Protein AF-A0A843J9A0-F1 (afdb_monomer_lite)

pLDDT: mean 79.27, std 16.51, range [42.19, 96.38]

Secondary structure (DSSP, 8-state):
---HHHHHHHHHHHHHHHHHHHTBHHHHHHHHHHH-GGGTTS-HHHHHTTB-B-TTSSBBP-EEE-PBPTTS-B---EEEEEEEETTTTEEEEEEEE----PPP---TT--------

Structure (mmCIF, N/CA/C/O backbone):
data_AF-A0A843J9A0-F1
#
_entry.id   AF-A0A843J9A0-F1
#
loop_
_atom_site.group_PDB
_atom_site.id
_atom_site.type_symbol
_atom_site.label_atom_id
_atom_site.label_alt_id
_atom_site.label_comp_id
_atom_site.label_asym_id
_atom_site.label_entity_id
_atom_site.label_seq_id
_atom_site.pdbx_PDB_ins_code
_atom_site.Cartn_x
_atom_site.Cartn_y
_atom_site.Cartn_z
_atom_site.occupancy
_atom_site.B_iso_or_equiv
_atom_site.auth_seq_id
_atom_site.auth_comp_id
_atom_site.auth_asym_id
_atom_site.auth_atom_id
_atom_site.pdbx_PDB_model_num
ATOM 1 N N . MET A 1 1 ? 14.728 -11.297 -30.005 1.00 52.69 1 MET A N 1
ATOM 2 C CA . MET A 1 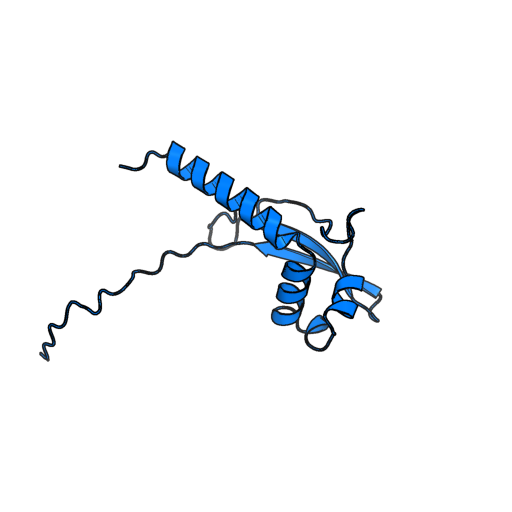1 ? 15.297 -11.673 -28.694 1.00 52.69 1 MET A CA 1
ATOM 3 C C . MET A 1 1 ? 15.245 -10.445 -27.806 1.00 52.69 1 MET A C 1
ATOM 5 O O . MET A 1 1 ? 15.669 -9.391 -28.256 1.00 52.69 1 MET A O 1
ATOM 9 N N . THR A 1 2 ? 14.650 -10.547 -26.622 1.00 61.56 2 THR A N 1
ATOM 10 C CA . THR A 1 2 ? 14.666 -9.468 -25.621 1.00 61.56 2 THR A CA 1
ATOM 11 C C . THR A 1 2 ? 16.043 -9.463 -24.968 1.00 61.56 2 THR A C 1
ATOM 13 O O . THR A 1 2 ? 16.521 -10.530 -24.595 1.00 61.56 2 THR A O 1
ATOM 16 N N . THR A 1 3 ? 16.705 -8.310 -24.904 1.00 75.75 3 THR A N 1
ATOM 17 C CA . THR A 1 3 ? 18.044 -8.216 -24.300 1.00 75.75 3 THR A CA 1
ATOM 18 C C . THR A 1 3 ? 17.937 -8.138 -22.775 1.00 75.75 3 THR A C 1
ATOM 20 O O . THR A 1 3 ? 16.911 -7.693 -22.259 1.00 75.75 3 THR A O 1
ATOM 23 N N . ASP A 1 4 ? 18.979 -8.523 -22.034 1.00 75.50 4 ASP A N 1
ATOM 24 C CA . ASP A 1 4 ? 18.980 -8.434 -20.560 1.00 75.50 4 ASP A CA 1
ATOM 25 C C . ASP A 1 4 ? 18.694 -7.005 -20.065 1.00 75.50 4 ASP A C 1
ATOM 27 O O . ASP A 1 4 ? 17.941 -6.806 -19.112 1.00 75.50 4 ASP A O 1
ATOM 31 N N . ARG A 1 5 ? 19.165 -5.992 -20.807 1.00 74.00 5 ARG A N 1
ATOM 32 C CA . ARG A 1 5 ? 18.852 -4.574 -20.558 1.00 74.00 5 ARG A CA 1
ATOM 33 C C . ARG A 1 5 ? 17.361 -4.258 -20.668 1.00 74.00 5 ARG A C 1
ATOM 35 O O . ARG A 1 5 ? 16.842 -3.453 -19.897 1.00 74.00 5 ARG A O 1
ATOM 42 N N . ASP A 1 6 ? 16.653 -4.874 -21.614 1.00 73.12 6 ASP A N 1
ATOM 43 C CA . ASP A 1 6 ? 15.206 -4.685 -21.754 1.00 73.12 6 ASP A CA 1
ATOM 44 C C . ASP A 1 6 ? 14.449 -5.318 -20.578 1.00 73.12 6 ASP A C 1
ATOM 46 O O . ASP A 1 6 ? 13.421 -4.791 -20.148 1.00 73.12 6 ASP A O 1
ATOM 50 N N . ILE A 1 7 ? 14.952 -6.437 -20.045 1.00 73.81 7 ILE A N 1
ATOM 51 C CA . ILE A 1 7 ? 14.384 -7.113 -18.871 1.00 73.81 7 ILE A CA 1
ATOM 52 C C . ILE A 1 7 ? 14.575 -6.245 -17.625 1.00 73.81 7 ILE A C 1
ATOM 54 O O . ILE A 1 7 ? 13.607 -6.006 -16.901 1.00 73.81 7 ILE A O 1
ATOM 58 N N . GLU A 1 8 ? 15.781 -5.726 -17.397 1.00 73.94 8 GLU A N 1
ATOM 59 C CA . GLU A 1 8 ? 16.080 -4.822 -16.278 1.00 73.94 8 GLU A CA 1
ATOM 60 C C . GLU A 1 8 ? 15.233 -3.549 -16.332 1.00 73.94 8 GLU A C 1
ATOM 62 O O . GLU A 1 8 ? 14.594 -3.186 -15.343 1.00 73.94 8 GLU A O 1
ATOM 67 N N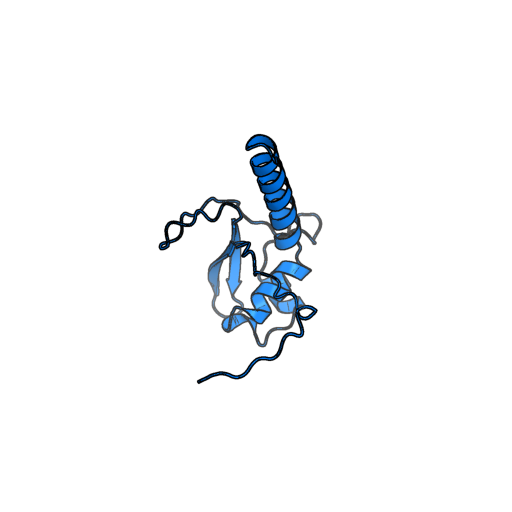 . ARG A 1 9 ? 15.131 -2.913 -17.506 1.00 76.06 9 ARG A N 1
ATOM 68 C CA . ARG A 1 9 ? 14.314 -1.704 -17.682 1.00 76.06 9 ARG A CA 1
ATOM 69 C C . ARG A 1 9 ? 12.837 -1.955 -17.389 1.00 76.06 9 ARG A C 1
ATOM 71 O O . ARG A 1 9 ? 12.185 -1.127 -16.757 1.00 76.06 9 ARG A O 1
ATOM 78 N N . ARG A 1 10 ? 12.299 -3.094 -17.834 1.00 76.06 10 ARG A N 1
ATOM 79 C CA . ARG A 1 10 ? 10.910 -3.488 -17.547 1.00 76.06 10 ARG A CA 1
ATOM 80 C C . ARG A 1 10 ? 10.693 -3.756 -16.062 1.00 76.06 10 ARG A C 1
ATOM 82 O O . ARG A 1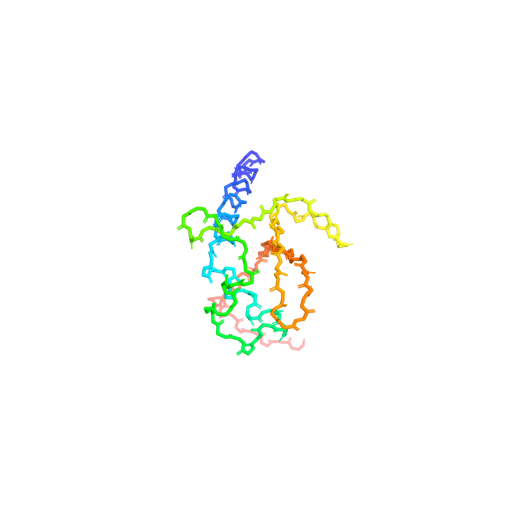 10 ? 9.656 -3.362 -15.540 1.00 76.06 10 ARG A O 1
ATOM 89 N N . ARG A 1 11 ? 11.656 -4.384 -15.382 1.00 75.12 11 ARG A N 1
ATOM 90 C CA . ARG A 1 11 ? 11.597 -4.607 -13.929 1.00 75.12 11 ARG A CA 1
ATOM 91 C C . ARG A 1 11 ? 11.590 -3.288 -13.163 1.00 75.12 11 ARG A C 1
ATOM 93 O O . ARG A 1 11 ? 10.709 -3.108 -12.337 1.00 75.12 11 ARG A O 1
ATOM 100 N N . ALA A 1 12 ? 12.477 -2.352 -13.501 1.00 77.62 12 ALA A N 1
ATOM 101 C CA . ALA A 1 12 ? 12.518 -1.031 -12.870 1.00 77.62 12 ALA A CA 1
ATOM 102 C C . ALA A 1 12 ? 11.219 -0.231 -13.091 1.00 77.62 12 ALA A C 1
ATOM 104 O O . ALA A 1 12 ? 10.691 0.378 -12.166 1.00 77.62 12 ALA A O 1
ATOM 105 N N . ALA A 1 13 ? 10.659 -0.274 -14.305 1.00 82.31 13 ALA A N 1
ATOM 106 C CA . ALA A 1 13 ? 9.373 0.363 -14.586 1.00 82.31 13 ALA A CA 1
ATOM 107 C C . ALA A 1 13 ? 8.221 -0.290 -13.801 1.00 82.31 13 ALA A C 1
ATOM 109 O O . ALA A 1 13 ? 7.358 0.409 -13.271 1.00 82.31 13 ALA A O 1
ATOM 110 N N . SER A 1 14 ? 8.218 -1.624 -13.708 1.00 81.94 14 SER A N 1
ATOM 111 C CA . SER A 1 14 ? 7.238 -2.371 -12.917 1.00 81.94 14 SER A CA 1
ATOM 112 C C . SER A 1 14 ? 7.347 -2.054 -11.426 1.00 81.94 14 SER A C 1
ATOM 114 O O . SER A 1 14 ? 6.313 -1.938 -10.779 1.00 81.94 14 SER A O 1
ATOM 116 N N . ASP A 1 15 ? 8.563 -1.893 -10.901 1.00 81.81 15 ASP A N 1
ATOM 117 C CA . ASP A 1 15 ? 8.819 -1.515 -9.507 1.00 81.81 15 ASP A CA 1
ATOM 118 C C . ASP A 1 15 ? 8.275 -0.135 -9.181 1.00 81.81 15 ASP A C 1
ATOM 120 O O . ASP A 1 15 ? 7.418 0.009 -8.314 1.00 81.81 15 ASP A O 1
ATOM 124 N N . SER A 1 16 ? 8.678 0.866 -9.962 1.00 84.56 16 SER A N 1
ATOM 125 C CA . SER A 1 16 ? 8.191 2.233 -9.792 1.00 84.56 16 SER A CA 1
ATOM 126 C C . SER A 1 16 ? 6.663 2.306 -9.882 1.00 84.56 16 SER A C 1
ATOM 128 O O . SER A 1 16 ? 6.027 3.000 -9.091 1.00 84.56 16 SER A O 1
ATOM 130 N N . THR A 1 17 ? 6.060 1.541 -10.796 1.00 89.31 17 THR A N 1
ATOM 131 C CA . THR A 1 17 ? 4.600 1.472 -10.939 1.00 89.31 17 THR A CA 1
ATOM 132 C C . THR A 1 17 ? 3.943 0.820 -9.723 1.00 89.31 17 THR A C 1
ATOM 134 O O . THR A 1 17 ? 2.956 1.340 -9.207 1.00 89.31 17 THR A O 1
ATOM 137 N N . PHE A 1 18 ? 4.478 -0.306 -9.247 1.00 89.19 18 PHE A N 1
ATOM 138 C CA . PHE A 1 18 ? 3.964 -0.991 -8.065 1.00 89.19 18 PHE A CA 1
ATOM 139 C C . PHE A 1 18 ? 4.039 -0.096 -6.825 1.00 89.19 18 PHE A C 1
ATOM 141 O O . PHE A 1 18 ? 3.016 0.107 -6.170 1.00 89.19 18 PHE A O 1
ATOM 148 N N . LYS A 1 19 ? 5.209 0.494 -6.558 1.00 88.69 19 LYS A N 1
ATOM 149 C CA . LYS A 1 19 ? 5.438 1.417 -5.439 1.00 88.69 19 LYS A CA 1
ATOM 150 C C . LYS A 1 19 ? 4.489 2.610 -5.504 1.00 88.69 19 LYS A C 1
ATOM 152 O O . LYS A 1 19 ? 3.842 2.937 -4.516 1.00 88.69 19 LYS A O 1
ATOM 157 N N . TYR A 1 20 ? 4.297 3.191 -6.687 1.00 91.50 20 TYR A N 1
ATOM 158 C CA . TYR A 1 20 ? 3.311 4.253 -6.871 1.00 91.50 20 TYR A CA 1
ATOM 159 C C . TYR A 1 20 ? 1.896 3.822 -6.455 1.00 91.50 20 TYR A C 1
ATOM 161 O O . TYR A 1 20 ? 1.232 4.544 -5.714 1.00 91.50 20 TYR A O 1
ATOM 169 N N . PHE A 1 21 ? 1.429 2.652 -6.902 1.00 92.75 21 PHE A N 1
ATOM 170 C CA . PHE A 1 21 ? 0.075 2.188 -6.592 1.00 92.75 21 PHE A CA 1
ATOM 171 C C . PHE A 1 21 ? -0.104 1.794 -5.133 1.00 92.75 21 PHE A C 1
ATOM 173 O O . PHE A 1 21 ? -1.117 2.146 -4.536 1.00 92.75 21 PHE A O 1
ATOM 180 N N . VAL A 1 22 ? 0.849 1.068 -4.552 1.00 94.00 22 VAL A N 1
ATOM 181 C CA . VAL A 1 22 ? 0.721 0.573 -3.176 1.00 94.00 22 VAL A CA 1
ATOM 182 C C . VAL A 1 22 ? 0.835 1.696 -2.146 1.00 94.00 22 VAL A C 1
ATOM 184 O O . VAL A 1 22 ? 0.286 1.574 -1.061 1.00 94.00 22 VAL A O 1
ATOM 187 N N . HIS A 1 23 ? 1.454 2.826 -2.496 1.00 95.19 23 HIS A N 1
ATOM 188 C CA . HIS A 1 23 ? 1.437 4.030 -1.666 1.00 95.19 23 HIS A CA 1
ATOM 189 C C . HIS A 1 23 ? 0.129 4.832 -1.773 1.00 95.19 23 HIS A C 1
ATOM 191 O O . HIS A 1 23 ? -0.045 5.796 -1.033 1.00 95.19 23 HIS A O 1
ATOM 197 N N . LYS A 1 24 ? -0.817 4.479 -2.654 1.00 96.38 24 LYS A N 1
ATOM 198 C CA . LYS A 1 24 ? -2.121 5.156 -2.693 1.00 96.38 24 LYS A CA 1
ATOM 199 C C . LYS A 1 24 ? -2.993 4.712 -1.531 1.00 96.38 24 LYS A C 1
ATOM 201 O O . LYS A 1 24 ? -3.289 3.525 -1.408 1.00 96.38 24 LYS A O 1
ATOM 206 N N . ARG A 1 25 ? -3.476 5.680 -0.745 1.00 95.56 25 ARG A N 1
ATOM 207 C CA . ARG A 1 25 ? -4.317 5.486 0.447 1.00 95.56 25 ARG A CA 1
ATOM 208 C C . ARG A 1 25 ? -5.418 4.466 0.213 1.00 95.56 25 ARG A C 1
ATOM 210 O O . ARG A 1 25 ? -5.471 3.453 0.893 1.00 95.56 25 ARG A O 1
ATOM 217 N N . TYR A 1 26 ? -6.232 4.678 -0.818 1.00 95.75 26 TYR A N 1
ATOM 218 C CA . TYR A 1 26 ? -7.333 3.769 -1.128 1.00 95.75 26 TYR A CA 1
ATOM 219 C C . TYR A 1 26 ? -6.866 2.336 -1.436 1.00 95.75 26 TYR A C 1
ATOM 221 O O . TYR A 1 26 ? -7.477 1.370 -0.978 1.00 95.75 26 TYR A O 1
ATOM 229 N N . VAL A 1 27 ? -5.784 2.194 -2.208 1.00 95.56 27 VAL A N 1
ATOM 230 C CA . VAL A 1 27 ? -5.242 0.886 -2.602 1.00 95.56 27 VAL A CA 1
ATOM 231 C C . VAL A 1 27 ? -4.715 0.153 -1.375 1.00 95.56 27 VAL A C 1
ATOM 233 O O . VAL A 1 27 ? -5.093 -0.997 -1.148 1.00 95.56 27 VAL A O 1
ATOM 236 N N . LEU A 1 28 ? -3.895 0.819 -0.561 1.00 95.56 28 LEU A N 1
ATOM 237 C CA . LEU A 1 28 ? -3.326 0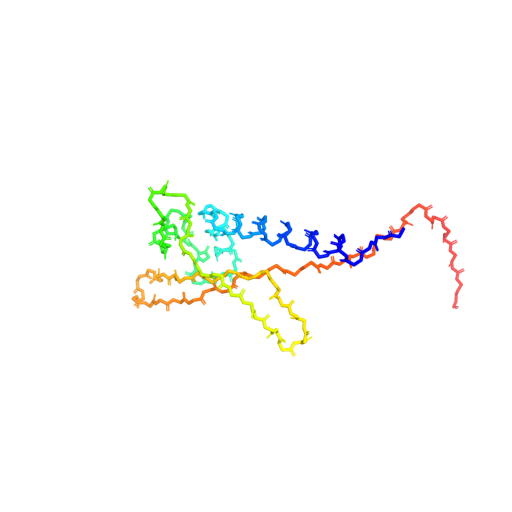.216 0.636 1.00 95.56 28 LEU A CA 1
ATOM 238 C C . LEU A 1 28 ? -4.406 -0.128 1.659 1.00 95.56 28 LEU A C 1
ATOM 240 O O . LEU A 1 28 ? -4.465 -1.274 2.092 1.00 95.56 28 LEU A O 1
ATOM 244 N N . SER A 1 29 ? -5.317 0.794 1.980 1.00 95.69 29 SER A N 1
ATOM 245 C CA . SER A 1 29 ? -6.419 0.537 2.919 1.00 95.69 29 SER A CA 1
ATOM 246 C C . SER A 1 29 ? -7.252 -0.672 2.504 1.00 95.69 29 SER A C 1
ATOM 248 O O . SER A 1 29 ? -7.648 -1.480 3.347 1.00 95.69 29 SER A O 1
ATOM 250 N N . ARG A 1 30 ? -7.482 -0.852 1.196 1.00 95.81 30 ARG A N 1
ATOM 251 C CA . ARG A 1 30 ? -8.204 -2.018 0.686 1.00 95.81 30 ARG A CA 1
ATOM 252 C C . ARG A 1 30 ? -7.407 -3.312 0.829 1.00 95.81 30 ARG A C 1
ATOM 254 O O . ARG A 1 30 ? -7.966 -4.304 1.293 1.00 95.81 30 ARG A O 1
ATOM 261 N N . LEU A 1 31 ? -6.122 -3.301 0.470 1.00 94.19 31 LEU A N 1
ATOM 262 C CA . LEU A 1 31 ? -5.237 -4.453 0.655 1.00 94.19 31 LEU A CA 1
ATOM 263 C C . LEU A 1 31 ? -5.172 -4.863 2.128 1.00 94.19 31 LEU A C 1
ATOM 265 O O . LEU A 1 31 ? -5.305 -6.041 2.439 1.00 94.19 31 LEU A O 1
ATOM 269 N N . LEU A 1 32 ? -5.032 -3.901 3.035 1.00 93.88 32 LEU A N 1
ATOM 270 C CA . LEU A 1 32 ? -4.971 -4.152 4.470 1.00 93.88 32 LEU A CA 1
ATOM 271 C C . LEU A 1 32 ? -6.277 -4.743 5.003 1.00 93.88 32 LEU A C 1
ATOM 273 O O . LEU A 1 32 ? -6.238 -5.755 5.694 1.00 93.88 32 LEU A O 1
ATOM 277 N N . LYS A 1 33 ? -7.432 -4.179 4.628 1.00 94.75 33 LYS A N 1
ATOM 278 C CA . LYS A 1 33 ? -8.750 -4.704 5.021 1.00 94.75 33 LYS A CA 1
ATOM 279 C C . LYS A 1 33 ? -8.950 -6.161 4.608 1.00 94.75 33 LYS A C 1
ATOM 281 O O . LYS A 1 33 ? -9.519 -6.946 5.359 1.00 94.75 33 LYS A O 1
ATOM 286 N N . ASP A 1 34 ? -8.526 -6.497 3.393 1.00 93.62 34 ASP A N 1
ATOM 287 C CA . ASP A 1 34 ? -8.764 -7.819 2.819 1.00 93.62 34 ASP A CA 1
ATOM 288 C C . ASP A 1 34 ? -7.736 -8.866 3.306 1.00 93.62 34 ASP A C 1
ATOM 290 O O . ASP A 1 34 ? -8.002 -10.062 3.183 1.00 93.62 34 ASP A O 1
ATOM 294 N N . ASN A 1 35 ? -6.589 -8.448 3.867 1.00 92.44 35 ASN A N 1
ATOM 295 C CA . ASN A 1 35 ? -5.484 -9.348 4.238 1.00 92.44 35 ASN A CA 1
ATOM 296 C C . ASN A 1 35 ? -5.097 -9.342 5.731 1.00 92.44 35 ASN A C 1
ATOM 298 O O . ASN A 1 35 ? -4.338 -10.221 6.135 1.00 92.44 35 ASN A O 1
ATOM 302 N N . LEU A 1 36 ? -5.580 -8.398 6.545 1.00 89.69 36 LEU A N 1
ATOM 303 C CA . LEU A 1 36 ? -5.316 -8.345 7.989 1.00 89.69 36 LEU A CA 1
ATOM 304 C C . LEU A 1 36 ? -6.605 -8.543 8.780 1.00 89.69 36 LEU A C 1
ATOM 306 O O . LEU A 1 36 ? -7.529 -7.730 8.701 1.00 89.69 36 LEU A O 1
ATOM 310 N N . ASP A 1 37 ? -6.645 -9.608 9.577 1.00 89.94 37 ASP A N 1
ATOM 311 C CA . ASP A 1 37 ? -7.820 -9.960 10.375 1.00 89.94 37 ASP A CA 1
ATOM 312 C C . ASP A 1 37 ? -8.176 -8.853 11.379 1.00 89.94 37 ASP A C 1
ATOM 314 O O . ASP A 1 37 ? -9.357 -8.584 11.595 1.00 89.94 37 ASP A O 1
ATOM 318 N N . GLU A 1 38 ? -7.185 -8.139 11.923 1.00 87.94 38 GLU A N 1
ATOM 319 C CA . GLU A 1 38 ? -7.396 -7.030 12.862 1.00 87.94 38 GLU A CA 1
ATOM 320 C C . GLU A 1 38 ? -8.143 -5.836 12.250 1.00 87.94 38 GLU A C 1
ATOM 322 O O . GLU A 1 38 ? -8.726 -5.041 12.985 1.00 87.94 38 GLU A O 1
ATOM 327 N N . LEU A 1 39 ? -8.129 -5.697 10.920 1.00 90.69 39 LEU A N 1
ATOM 328 C CA . LEU A 1 39 ? -8.727 -4.568 10.197 1.00 90.69 39 LEU A CA 1
ATOM 329 C C . LEU A 1 39 ? -9.963 -4.972 9.381 1.00 90.69 39 LEU A C 1
ATOM 331 O O . LEU A 1 39 ? -10.642 -4.122 8.799 1.00 90.69 39 LEU A O 1
ATOM 335 N N . LYS A 1 40 ? -10.275 -6.269 9.325 1.00 89.88 40 LYS A N 1
ATOM 336 C CA . LYS A 1 40 ? -11.264 -6.835 8.404 1.00 89.88 40 LYS A CA 1
ATOM 337 C C . LYS A 1 40 ? -12.672 -6.283 8.593 1.00 89.88 40 LYS A C 1
ATOM 339 O O . LYS A 1 40 ? -13.369 -6.066 7.602 1.00 89.88 40 LYS A O 1
ATOM 344 N N . ASP A 1 41 ? -13.074 -5.991 9.826 1.00 92.69 41 ASP A N 1
ATOM 345 C CA . ASP A 1 41 ? -14.411 -5.469 10.142 1.00 92.69 41 ASP A CA 1
ATOM 346 C C . ASP A 1 41 ? -14.481 -3.933 10.162 1.00 92.69 41 ASP A C 1
ATOM 348 O O . ASP A 1 41 ? -15.570 -3.362 10.191 1.00 92.69 41 ASP A O 1
ATOM 352 N N . MET A 1 42 ? -13.340 -3.244 10.064 1.00 92.81 42 MET A N 1
ATOM 353 C CA . MET A 1 42 ? -13.278 -1.781 10.073 1.00 92.81 42 MET A CA 1
ATOM 354 C C . MET A 1 42 ? -13.717 -1.181 8.736 1.00 92.81 42 MET A C 1
ATOM 356 O O . MET A 1 42 ? -13.464 -1.738 7.664 1.00 92.81 42 MET A O 1
ATOM 360 N N . SER A 1 43 ? -14.352 -0.015 8.758 1.00 94.62 43 SER A N 1
ATOM 361 C CA . SER A 1 43 ? -14.595 0.762 7.537 1.00 94.62 43 SER A CA 1
ATOM 362 C C . SER A 1 43 ? -13.279 1.267 6.926 1.00 94.62 43 SER A C 1
ATOM 364 O O . SER A 1 43 ? -12.264 1.381 7.612 1.00 94.62 43 SER A O 1
ATOM 366 N N . LEU A 1 44 ? -13.279 1.590 5.626 1.00 93.62 44 LEU A N 1
ATOM 367 C CA . LEU A 1 44 ? -12.084 2.152 4.979 1.00 93.62 44 LEU A CA 1
ATOM 368 C C . LEU A 1 44 ? -11.652 3.472 5.639 1.00 93.62 44 LEU A C 1
ATOM 370 O O . LEU A 1 44 ? -10.464 3.673 5.849 1.00 93.62 44 LEU A O 1
ATOM 374 N N . ASP A 1 45 ? -12.602 4.305 6.069 1.00 93.06 45 ASP A N 1
ATOM 375 C CA . ASP A 1 45 ? -12.316 5.566 6.767 1.00 93.06 45 ASP A CA 1
ATOM 376 C C . ASP A 1 45 ? -11.657 5.356 8.142 1.00 93.06 45 ASP A C 1
ATOM 378 O O . ASP A 1 45 ? -10.925 6.217 8.632 1.00 93.06 45 ASP A O 1
ATOM 382 N N . GLU A 1 46 ? -11.926 4.230 8.808 1.00 93.44 46 GLU A N 1
ATOM 383 C CA . GLU A 1 46 ? -11.254 3.867 10.059 1.00 93.44 46 GLU A CA 1
ATOM 384 C C . GLU A 1 46 ? -9.845 3.337 9.805 1.00 93.44 46 GLU A C 1
ATOM 386 O O . GLU A 1 46 ? -8.925 3.676 10.549 1.00 93.44 46 GLU A O 1
ATOM 391 N N . ILE A 1 47 ? -9.659 2.558 8.739 1.00 93.69 47 ILE A N 1
ATOM 392 C CA . ILE A 1 47 ? -8.340 2.069 8.322 1.00 93.69 47 ILE A CA 1
ATOM 393 C C . ILE A 1 47 ? -7.452 3.237 7.889 1.00 93.69 47 ILE A C 1
ATOM 395 O O . ILE A 1 47 ? -6.294 3.290 8.291 1.00 93.69 47 ILE A O 1
ATOM 399 N N . ASP A 1 48 ? -7.994 4.227 7.181 1.00 92.62 48 ASP A N 1
ATOM 400 C CA . ASP A 1 48 ? -7.260 5.430 6.772 1.00 92.62 48 ASP A CA 1
ATOM 401 C C . ASP A 1 48 ? -6.634 6.170 7.971 1.00 92.62 48 ASP A C 1
ATOM 403 O O . ASP A 1 48 ? -5.540 6.716 7.858 1.00 92.62 48 ASP A O 1
ATOM 407 N N . LYS A 1 49 ? -7.275 6.147 9.150 1.00 92.12 49 LYS A N 1
ATOM 408 C CA . LYS A 1 49 ? -6.743 6.765 10.387 1.00 92.12 49 LYS A CA 1
ATOM 409 C C . LYS A 1 49 ? -5.556 6.006 10.986 1.00 92.12 49 LYS A C 1
ATOM 411 O O . LYS A 1 49 ? -4.843 6.546 11.836 1.00 92.12 49 LYS A O 1
ATOM 416 N N . CYS A 1 50 ? -5.371 4.756 10.576 1.00 92.88 50 CYS A N 1
ATOM 417 C CA . CYS A 1 50 ? -4.270 3.899 11.000 1.00 92.88 50 CYS A CA 1
ATOM 418 C C . CYS A 1 50 ? -2.988 4.179 10.208 1.00 92.88 50 CYS A C 1
ATOM 420 O O . CYS A 1 50 ? -1.921 3.725 10.617 1.00 92.88 50 CYS A O 1
ATOM 422 N N . LEU A 1 51 ? -3.106 4.898 9.087 1.00 94.38 51 LEU A N 1
ATOM 423 C CA . LEU A 1 51 ? -2.029 5.179 8.151 1.00 94.38 51 LEU A CA 1
ATOM 424 C C . LEU A 1 51 ? -1.401 6.548 8.419 1.00 94.38 51 LEU A C 1
ATOM 426 O O . LEU A 1 51 ? -2.079 7.508 8.793 1.00 94.38 51 LEU A O 1
ATOM 430 N N . ASP A 1 52 ? -0.098 6.641 8.178 1.00 94.44 52 ASP A N 1
ATOM 431 C CA . ASP A 1 52 ? 0.604 7.915 8.083 1.00 94.44 52 ASP A CA 1
ATOM 432 C C . ASP A 1 52 ? 0.473 8.461 6.662 1.00 94.44 52 ASP A C 1
ATOM 434 O O . ASP A 1 52 ? 1.017 7.903 5.712 1.00 94.44 52 ASP A O 1
ATOM 438 N N . LEU A 1 53 ? -0.287 9.542 6.504 1.00 95.12 53 LEU A N 1
ATOM 439 C CA . LEU A 1 53 ? -0.506 10.186 5.212 1.00 95.12 53 LEU A CA 1
ATOM 440 C C . LEU A 1 53 ? 0.466 11.353 5.022 1.00 95.12 53 LEU A C 1
ATOM 442 O O . LEU A 1 53 ? 0.786 12.076 5.965 1.00 95.12 53 LEU A O 1
ATOM 446 N N . GLY A 1 54 ? 0.913 11.539 3.784 1.00 94.69 54 GLY A N 1
ATOM 447 C CA . GLY A 1 54 ? 1.668 12.709 3.360 1.00 94.69 54 GLY A CA 1
ATOM 448 C C . GLY A 1 54 ? 0.808 13.972 3.320 1.00 94.69 54 GLY A C 1
ATOM 449 O O . GLY A 1 54 ? -0.402 13.948 3.549 1.00 94.69 54 GLY A O 1
ATOM 450 N N . GLU A 1 55 ? 1.440 15.094 2.981 1.00 94.25 55 GLU A N 1
ATOM 451 C CA . GLU A 1 55 ? 0.783 16.410 2.928 1.00 94.25 55 GLU A CA 1
ATOM 452 C C . GLU A 1 55 ? -0.373 16.481 1.916 1.00 94.25 55 GLU A C 1
ATOM 454 O O . GLU A 1 55 ? -1.286 17.289 2.073 1.00 94.25 55 GLU A O 1
ATOM 459 N N . ASP A 1 56 ? -0.358 15.624 0.891 1.00 95.19 56 ASP A N 1
ATOM 460 C CA . ASP A 1 56 ? -1.412 15.537 -0.123 1.00 95.19 56 ASP A CA 1
ATOM 461 C C . ASP A 1 56 ? -2.682 14.813 0.365 1.00 95.19 56 ASP A C 1
ATOM 463 O O . ASP A 1 56 ? -3.708 14.848 -0.317 1.00 95.19 56 ASP A O 1
ATOM 467 N N . GLY A 1 57 ? -2.629 14.158 1.531 1.00 93.50 57 GLY A N 1
ATOM 468 C CA . GLY A 1 57 ? -3.731 13.386 2.109 1.00 93.50 57 GLY A CA 1
ATOM 469 C C . GLY A 1 57 ? -4.114 12.117 1.333 1.00 93.50 57 GLY A C 1
ATOM 470 O O . GLY A 1 57 ? -5.113 11.479 1.671 1.00 93.50 57 GLY A O 1
ATOM 471 N N . ASP A 1 58 ? -3.352 11.739 0.305 1.00 95.06 58 ASP A N 1
ATOM 472 C CA . ASP A 1 58 ? -3.638 10.595 -0.575 1.00 95.06 58 ASP A CA 1
ATOM 473 C C . ASP A 1 58 ? -2.477 9.598 -0.646 1.00 95.06 58 ASP A C 1
ATOM 475 O O . ASP A 1 58 ? -2.689 8.404 -0.870 1.00 95.06 58 ASP A O 1
ATOM 479 N N . THR A 1 59 ? -1.250 10.062 -0.437 1.00 96.19 59 THR A N 1
ATOM 480 C CA . THR A 1 59 ? -0.057 9.223 -0.435 1.00 96.19 59 THR A CA 1
ATOM 481 C C . THR A 1 59 ? 0.239 8.754 0.982 1.00 96.19 59 THR A C 1
ATOM 483 O O . THR A 1 59 ? 0.359 9.556 1.903 1.00 96.19 59 THR A O 1
ATOM 486 N N . VAL A 1 60 ? 0.386 7.446 1.165 1.00 96.31 60 VAL A N 1
ATOM 487 C CA . VAL A 1 60 ? 0.799 6.842 2.432 1.00 96.31 60 VAL A CA 1
ATOM 488 C C . VAL A 1 60 ? 2.318 6.883 2.524 1.00 96.31 60 VAL A C 1
ATOM 490 O O . VAL A 1 60 ? 3.032 6.491 1.594 1.00 96.31 60 VAL A O 1
ATOM 493 N N . ILE A 1 61 ? 2.815 7.366 3.655 1.00 94.38 61 ILE A N 1
ATOM 494 C CA . ILE A 1 61 ? 4.231 7.383 3.984 1.00 94.38 61 ILE A CA 1
ATOM 495 C C . ILE A 1 61 ? 4.639 5.946 4.298 1.00 94.38 61 ILE A C 1
ATOM 497 O O . ILE A 1 61 ? 4.115 5.300 5.200 1.00 94.38 61 ILE A O 1
ATOM 501 N N . GLY A 1 62 ? 5.582 5.443 3.517 1.00 91.00 62 GLY A N 1
ATOM 502 C CA . GLY A 1 62 ? 6.173 4.128 3.693 1.00 91.00 62 GLY A CA 1
ATOM 503 C C . GLY A 1 62 ? 7.657 4.195 3.386 1.00 91.00 62 GLY A C 1
ATOM 504 O O . GLY A 1 62 ? 8.179 5.232 2.965 1.00 91.00 62 GLY A O 1
ATOM 505 N N . ARG A 1 63 ? 8.339 3.077 3.582 1.00 89.25 63 ARG A N 1
ATOM 506 C CA . ARG A 1 63 ? 9.767 2.942 3.307 1.00 89.25 63 ARG A CA 1
ATOM 507 C C . ARG A 1 63 ? 10.002 1.803 2.329 1.00 89.25 63 ARG A C 1
ATOM 509 O O . ARG A 1 63 ? 9.456 0.714 2.482 1.00 89.25 63 ARG A O 1
ATOM 516 N N . GLU A 1 64 ? 10.805 2.076 1.313 1.00 83.44 64 GLU A N 1
ATOM 517 C CA . GLU A 1 64 ? 11.209 1.074 0.332 1.00 83.44 64 GLU A CA 1
ATOM 518 C C . GLU A 1 64 ? 12.287 0.170 0.929 1.00 83.44 64 GLU A C 1
ATOM 520 O O . GLU A 1 64 ? 13.133 0.608 1.716 1.00 83.44 64 GLU A O 1
ATOM 525 N N . THR A 1 65 ? 12.265 -1.101 0.558 1.00 74.50 65 THR A N 1
ATOM 526 C CA . THR A 1 65 ? 13.289 -2.062 0.963 1.00 74.50 65 THR A CA 1
ATOM 527 C C . THR A 1 65 ? 13.550 -3.042 -0.180 1.00 74.50 65 THR A C 1
ATOM 529 O O . THR A 1 65 ? 13.034 -2.845 -1.273 1.00 74.50 65 THR A O 1
ATOM 532 N N . GLU A 1 66 ? 14.441 -4.007 0.029 1.00 68.12 66 GLU A N 1
ATOM 533 C CA . GLU A 1 66 ? 14.650 -5.133 -0.883 1.00 68.12 66 GLU A CA 1
ATOM 534 C C . GLU A 1 66 ? 14.836 -6.393 -0.025 1.00 68.12 66 GLU A C 1
ATOM 536 O O . GLU A 1 66 ? 15.944 -6.663 0.456 1.00 68.12 66 GLU A O 1
ATOM 541 N N . TYR A 1 67 ? 13.775 -7.169 0.210 1.00 61.19 67 TYR A N 1
ATOM 542 C CA . TYR A 1 67 ? 13.870 -8.420 0.969 1.00 61.19 67 TYR A CA 1
ATOM 543 C C . TYR A 1 67 ? 14.152 -9.641 0.076 1.00 61.19 67 TYR A C 1
ATOM 545 O O . TYR A 1 67 ? 13.525 -9.896 -0.958 1.00 61.19 67 TYR A O 1
ATOM 553 N N . ILE A 1 68 ? 15.086 -10.481 0.526 1.00 55.34 68 ILE A N 1
ATOM 554 C CA . ILE A 1 68 ? 15.277 -11.835 -0.005 1.00 55.34 68 ILE A CA 1
ATOM 555 C C . ILE A 1 68 ? 14.357 -12.764 0.791 1.00 55.34 68 ILE A C 1
ATOM 557 O O . ILE A 1 68 ? 14.498 -12.884 2.007 1.00 55.34 68 ILE A O 1
ATOM 561 N N . THR A 1 69 ? 13.392 -13.399 0.123 1.00 52.97 69 THR A N 1
ATOM 562 C CA . THR A 1 69 ? 12.493 -14.361 0.783 1.00 52.97 69 THR A CA 1
ATOM 563 C C . THR A 1 69 ? 13.201 -15.689 1.057 1.00 52.97 69 THR A C 1
ATOM 565 O O . THR A 1 69 ? 14.191 -16.017 0.403 1.00 52.97 69 THR A O 1
ATOM 568 N N . ALA A 1 70 ? 12.675 -16.472 2.007 1.00 49.09 70 ALA A N 1
ATOM 569 C CA . ALA A 1 70 ? 13.218 -17.781 2.389 1.00 49.09 70 ALA A CA 1
ATOM 570 C C . ALA A 1 70 ? 13.305 -18.791 1.221 1.00 49.09 70 ALA A C 1
ATOM 572 O O . ALA A 1 70 ? 14.108 -19.715 1.282 1.00 49.09 70 ALA A O 1
ATOM 573 N N . ASP A 1 71 ? 12.544 -18.573 0.143 1.00 55.53 71 ASP A N 1
ATOM 574 C CA . ASP A 1 71 ? 12.529 -19.408 -1.067 1.00 55.53 71 ASP A CA 1
ATOM 575 C C . ASP A 1 71 ? 13.549 -18.945 -2.136 1.00 55.53 71 ASP A C 1
ATOM 577 O O . ASP A 1 71 ? 13.372 -19.218 -3.325 1.00 55.53 71 ASP A O 1
ATOM 581 N N . GLU A 1 72 ? 14.570 -18.171 -1.745 1.00 47.19 72 GLU A N 1
ATOM 582 C CA . GLU A 1 72 ? 15.630 -17.604 -2.607 1.00 47.19 72 GLU A CA 1
ATOM 583 C C . GLU A 1 72 ? 15.136 -16.721 -3.771 1.00 47.19 72 GLU A C 1
ATOM 585 O O . GLU A 1 72 ? 15.908 -16.298 -4.635 1.00 47.19 72 GLU A O 1
ATOM 590 N N . GLN A 1 73 ? 13.852 -16.366 -3.797 1.00 53.72 73 GLN A N 1
ATOM 591 C CA . GLN A 1 73 ? 13.324 -15.411 -4.763 1.00 53.72 73 GLN A CA 1
ATOM 592 C C . GLN A 1 73 ? 13.450 -14.006 -4.177 1.00 53.72 73 GLN A C 1
ATOM 594 O O . GLN A 1 73 ? 12.778 -13.655 -3.204 1.00 53.72 73 GLN A O 1
ATOM 599 N N . LYS A 1 74 ? 14.342 -13.201 -4.767 1.00 52.16 74 LYS A N 1
ATOM 600 C CA . LYS A 1 74 ? 14.487 -11.778 -4.446 1.00 52.16 74 LYS A CA 1
ATOM 601 C C . LYS A 1 74 ? 13.151 -11.082 -4.730 1.00 52.16 74 LYS A C 1
ATOM 603 O O . LYS A 1 74 ? 12.732 -11.017 -5.888 1.00 52.16 74 LYS A O 1
ATOM 608 N N . VAL A 1 75 ? 12.479 -10.586 -3.693 1.00 54.84 75 VAL A N 1
ATOM 609 C CA . VAL A 1 75 ? 11.379 -9.637 -3.870 1.00 54.84 75 VAL A CA 1
ATOM 610 C C . VAL A 1 75 ? 12.066 -8.297 -4.078 1.00 54.84 75 VAL A C 1
ATOM 612 O O . VAL A 1 75 ? 12.684 -7.751 -3.180 1.00 54.84 75 VAL A O 1
ATOM 615 N N . ILE A 1 76 ? 12.077 -7.842 -5.328 1.00 56.19 76 ILE A N 1
ATOM 616 C CA . ILE A 1 76 ? 12.695 -6.564 -5.725 1.00 56.19 76 ILE A CA 1
ATOM 617 C C . ILE A 1 76 ? 11.675 -5.414 -5.564 1.00 56.19 76 ILE A C 1
ATOM 619 O O . ILE A 1 76 ? 11.984 -4.269 -5.847 1.00 56.19 76 ILE A O 1
ATOM 623 N N . LEU A 1 77 ? 10.440 -5.738 -5.166 1.00 64.06 77 LEU A N 1
ATOM 624 C CA . LEU A 1 77 ? 9.256 -4.896 -5.314 1.00 64.06 77 LEU A CA 1
ATOM 625 C C . LEU A 1 77 ? 8.483 -4.828 -3.990 1.00 64.06 77 LEU A C 1
ATOM 627 O O . LEU A 1 77 ? 7.342 -5.290 -3.937 1.00 64.06 77 LEU A O 1
ATOM 631 N N . ASP A 1 78 ? 9.108 -4.368 -2.910 1.00 76.38 78 ASP A N 1
ATOM 632 C CA . ASP A 1 78 ? 8.511 -4.290 -1.575 1.00 76.38 78 ASP A CA 1
ATOM 633 C C . ASP A 1 78 ? 8.507 -2.876 -0.976 1.00 76.38 78 ASP A C 1
ATOM 635 O O . ASP A 1 78 ? 9.493 -2.137 -0.983 1.00 76.38 78 ASP A O 1
ATOM 639 N N . SER A 1 79 ? 7.350 -2.528 -0.412 1.00 87.31 79 SER A N 1
ATOM 640 C CA . SER A 1 79 ? 7.136 -1.332 0.402 1.00 87.31 79 SER A CA 1
ATOM 641 C C . SER A 1 79 ? 6.724 -1.757 1.805 1.00 87.31 79 SER A C 1
ATOM 643 O O . SER A 1 79 ? 5.873 -2.634 1.973 1.00 87.31 79 SER A O 1
ATOM 645 N N . VAL A 1 80 ? 7.319 -1.132 2.817 1.00 90.69 80 VAL A N 1
ATOM 646 C CA . VAL A 1 80 ? 6.965 -1.330 4.225 1.00 90.69 80 VAL A CA 1
ATOM 647 C C . VAL A 1 80 ? 6.159 -0.137 4.713 1.00 90.69 80 VAL A C 1
ATOM 649 O O . VAL A 1 80 ? 6.572 1.009 4.526 1.00 90.69 80 VAL A O 1
ATOM 652 N N . PHE A 1 81 ? 5.039 -0.420 5.367 1.00 93.69 81 PHE A N 1
ATOM 653 C CA . PHE A 1 81 ? 4.148 0.572 5.955 1.00 93.69 81 PHE A CA 1
ATOM 654 C C . PHE A 1 81 ? 3.980 0.290 7.439 1.00 93.69 81 PHE A C 1
ATOM 656 O O . PHE A 1 81 ? 3.633 -0.827 7.819 1.00 93.69 81 PHE A O 1
ATOM 663 N N . ASP A 1 82 ? 4.216 1.301 8.263 1.00 92.69 82 ASP A N 1
ATOM 664 C CA . ASP A 1 82 ? 3.957 1.230 9.693 1.00 92.69 82 ASP A CA 1
ATOM 665 C C . ASP A 1 82 ? 2.496 1.653 9.940 1.00 92.69 82 ASP A C 1
ATOM 667 O O . ASP A 1 82 ? 2.010 2.636 9.379 1.00 92.69 82 ASP A O 1
ATOM 671 N N . ILE A 1 83 ? 1.750 0.843 10.696 1.00 92.12 83 ILE A N 1
ATOM 672 C CA . ILE A 1 83 ? 0.296 0.959 10.857 1.00 92.12 83 ILE A CA 1
ATOM 673 C C . ILE A 1 83 ? -0.057 0.956 12.335 1.00 92.12 83 ILE A C 1
ATOM 675 O O . ILE A 1 83 ? 0.289 0.032 13.077 1.00 92.12 83 ILE A O 1
ATOM 679 N N . ARG A 1 84 ? -0.825 1.962 12.751 1.00 92.44 84 ARG A N 1
ATOM 680 C CA . ARG A 1 84 ? -1.293 2.124 14.131 1.00 92.44 84 ARG A CA 1
ATOM 681 C C . ARG A 1 84 ? -2.638 1.425 14.314 1.00 92.44 84 ARG A C 1
ATOM 683 O O . ARG A 1 84 ? -3.644 1.888 13.790 1.00 92.44 84 ARG A O 1
ATOM 690 N N . ILE A 1 85 ? -2.672 0.331 15.075 1.00 87.81 85 ILE A N 1
ATOM 691 C CA . ILE A 1 85 ? -3.884 -0.477 15.279 1.00 87.81 85 ILE A CA 1
ATOM 692 C C . ILE A 1 85 ? -4.800 0.181 16.327 1.00 87.81 85 ILE A C 1
ATOM 694 O O . ILE A 1 85 ? -4.422 0.255 17.508 1.00 87.81 85 ILE A O 1
ATOM 698 N N . PRO A 1 86 ? -6.019 0.622 15.953 1.00 79.31 86 PRO A N 1
ATOM 699 C CA . PRO A 1 86 ? -6.917 1.329 16.859 1.00 79.31 86 PRO A CA 1
ATOM 700 C C . PRO A 1 86 ? -7.298 0.490 18.075 1.00 79.31 86 PRO A C 1
ATOM 702 O O . PRO A 1 86 ? -7.440 -0.727 18.002 1.00 79.31 86 PRO A O 1
ATOM 705 N N . GLY A 1 87 ? -7.440 1.142 19.22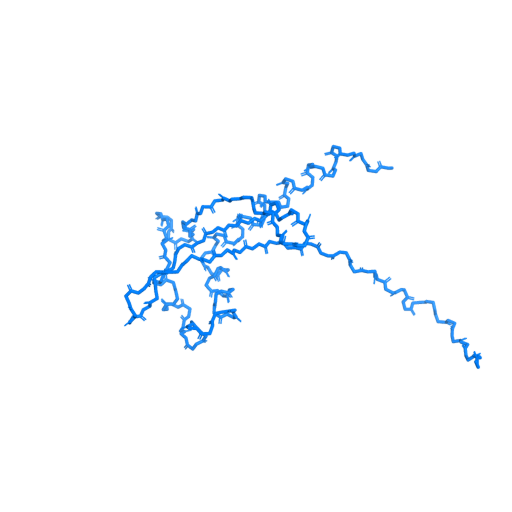9 1.00 79.56 87 GLY A N 1
ATOM 706 C CA . GLY A 1 87 ? -7.844 0.497 20.484 1.00 79.56 87 GLY A CA 1
ATOM 707 C C . GLY A 1 87 ? -6.776 -0.378 21.152 1.00 79.56 87 GLY A C 1
ATOM 708 O O . GLY A 1 87 ? -6.876 -0.627 22.349 1.00 79.56 87 GLY A O 1
ATOM 709 N N . SER A 1 88 ? -5.734 -0.800 20.430 1.00 81.44 88 SER A N 1
ATOM 710 C CA . SER A 1 88 ? -4.659 -1.635 20.985 1.00 81.44 88 SER A CA 1
ATOM 711 C C . SER A 1 88 ? -3.434 -0.843 21.456 1.00 81.44 88 SER A C 1
ATOM 713 O O . SER A 1 88 ? -2.653 -1.348 22.259 1.00 81.44 88 SER A O 1
ATOM 715 N N . GLY A 1 89 ? -3.233 0.372 20.927 1.00 79.75 89 GLY A N 1
ATOM 716 C CA . GLY A 1 89 ? -2.011 1.158 21.141 1.00 79.75 89 GLY A CA 1
ATOM 717 C C . GLY A 1 89 ? -0.755 0.546 20.506 1.00 79.75 89 GLY A C 1
ATOM 718 O O . GLY A 1 89 ? 0.349 1.005 20.786 1.00 79.75 89 GLY A O 1
ATOM 719 N N . ARG A 1 90 ? -0.907 -0.497 19.681 1.00 87.00 90 ARG A N 1
ATOM 720 C CA . ARG A 1 90 ? 0.191 -1.184 18.996 1.00 87.00 90 ARG A CA 1
ATOM 721 C C . ARG A 1 90 ? 0.421 -0.589 17.614 1.00 87.00 90 ARG A C 1
ATOM 723 O O . ARG A 1 90 ? -0.523 -0.218 16.919 1.00 87.00 90 ARG A O 1
ATOM 730 N N . GLU A 1 91 ? 1.680 -0.598 17.209 1.00 91.12 91 GLU A N 1
ATOM 731 C CA . GLU A 1 91 ? 2.109 -0.339 15.841 1.00 91.12 91 GLU A CA 1
ATOM 732 C C . GLU A 1 91 ? 2.611 -1.647 15.224 1.00 91.12 91 GLU A C 1
ATOM 734 O O . GLU A 1 91 ? 3.275 -2.442 15.900 1.00 91.12 91 GLU A O 1
ATOM 739 N N . ILE A 1 92 ? 2.246 -1.902 13.969 1.00 89.88 92 ILE A N 1
ATOM 740 C CA . ILE A 1 92 ? 2.720 -3.053 13.197 1.00 89.88 92 ILE A CA 1
ATOM 741 C C . ILE A 1 92 ? 3.352 -2.577 11.892 1.00 89.88 92 ILE A C 1
ATOM 743 O O . ILE A 1 92 ? 2.833 -1.669 11.254 1.00 89.88 92 ILE A O 1
ATOM 747 N N . SER A 1 93 ? 4.437 -3.221 11.468 1.00 90.56 93 SER A N 1
ATOM 748 C CA . SER A 1 93 ? 5.018 -3.002 10.142 1.00 90.56 93 SER A CA 1
ATOM 749 C C . SER A 1 93 ? 4.478 -4.043 9.167 1.00 90.56 93 SER A C 1
ATOM 751 O O . SER A 1 93 ? 4.648 -5.246 9.379 1.00 90.56 93 SER A O 1
ATOM 753 N N . VAL A 1 94 ? 3.857 -3.594 8.082 1.00 89.31 94 VAL A N 1
ATOM 754 C CA . VAL A 1 94 ? 3.332 -4.447 7.014 1.00 89.31 94 VAL A CA 1
ATOM 755 C C . VAL A 1 94 ? 4.211 -4.317 5.788 1.00 89.31 94 VAL A C 1
ATOM 757 O O . VAL A 1 94 ? 4.430 -3.221 5.282 1.00 89.31 94 VAL A O 1
ATOM 760 N N . ILE A 1 95 ? 4.692 -5.453 5.296 1.00 88.69 95 ILE A N 1
ATOM 761 C CA . ILE A 1 95 ? 5.472 -5.531 4.064 1.00 88.69 95 ILE A CA 1
ATOM 762 C C . ILE A 1 95 ? 4.517 -5.919 2.942 1.00 88.69 95 ILE A C 1
ATOM 764 O O . ILE A 1 95 ? 3.929 -7.001 2.967 1.00 88.69 95 ILE A O 1
ATOM 768 N N . VAL A 1 96 ? 4.378 -5.052 1.945 1.00 87.56 96 VAL A N 1
ATOM 769 C CA . VAL A 1 96 ? 3.599 -5.337 0.742 1.00 87.56 96 VAL A CA 1
ATOM 770 C C . VAL A 1 96 ? 4.568 -5.548 -0.407 1.00 87.56 96 VAL A C 1
ATOM 772 O O . VAL A 1 96 ? 5.250 -4.618 -0.829 1.00 87.56 96 VAL A O 1
ATOM 775 N N . GLY A 1 97 ? 4.629 -6.785 -0.898 1.00 82.94 97 GLY A N 1
ATOM 776 C CA . GLY A 1 97 ? 5.508 -7.187 -1.989 1.00 82.94 97 GLY A CA 1
ATOM 777 C C . GLY A 1 97 ? 4.736 -7.643 -3.223 1.00 82.94 97 GLY A C 1
ATOM 778 O O . GLY A 1 97 ? 3.709 -8.315 -3.106 1.00 82.94 97 GLY A O 1
ATOM 779 N N . TRP A 1 98 ? 5.247 -7.343 -4.417 1.00 75.06 98 TRP A N 1
ATOM 780 C CA . TRP A 1 98 ? 4.719 -7.904 -5.663 1.00 75.06 98 TRP A CA 1
ATOM 781 C C . TRP A 1 98 ? 5.504 -9.137 -6.112 1.00 75.06 98 TRP A C 1
ATOM 783 O O . TRP A 1 98 ? 6.714 -9.085 -6.342 1.00 75.06 98 TRP A O 1
ATOM 793 N N . ARG A 1 99 ? 4.792 -10.247 -6.345 1.00 69.50 99 ARG A N 1
ATOM 794 C CA . ARG A 1 99 ? 5.341 -11.449 -6.987 1.00 69.50 99 ARG A CA 1
ATOM 795 C C . ARG A 1 99 ? 4.660 -11.679 -8.330 1.00 69.50 99 ARG A C 1
ATOM 797 O O . ARG A 1 99 ? 3.543 -12.184 -8.400 1.00 69.50 99 ARG A O 1
ATOM 804 N N . ALA A 1 100 ? 5.355 -11.355 -9.417 1.00 63.19 100 ALA A N 1
ATOM 805 C CA . ALA A 1 100 ? 4.892 -11.708 -10.753 1.00 63.19 100 ALA A CA 1
ATOM 806 C C . ALA A 1 100 ? 5.053 -13.220 -10.973 1.00 63.19 100 ALA A C 1
ATOM 808 O O . ALA A 1 100 ? 6.161 -13.750 -10.888 1.00 63.19 100 ALA A O 1
ATOM 809 N N . ARG A 1 101 ? 3.962 -13.919 -11.302 1.00 57.72 101 ARG A N 1
ATOM 810 C CA . ARG A 1 101 ? 4.008 -15.316 -11.749 1.00 57.72 101 ARG A CA 1
ATOM 811 C C . ARG A 1 101 ? 3.531 -15.390 -13.192 1.00 57.72 101 ARG A C 1
ATOM 813 O O . ARG A 1 101 ? 2.435 -14.940 -13.507 1.00 57.72 101 ARG A O 1
ATOM 820 N N . THR A 1 102 ? 4.346 -15.969 -14.070 1.00 59.81 102 THR A N 1
ATOM 821 C CA . THR A 1 102 ? 3.887 -16.300 -15.425 1.00 59.81 102 THR A CA 1
ATOM 822 C C . THR A 1 102 ? 3.042 -17.563 -15.328 1.00 59.81 102 THR A C 1
ATOM 824 O O . THR A 1 102 ? 3.534 -18.597 -14.876 1.00 59.81 102 THR A O 1
ATOM 827 N N . ILE A 1 103 ? 1.770 -17.474 -15.709 1.00 63.78 103 ILE A N 1
ATOM 828 C CA . ILE A 1 103 ? 0.885 -18.634 -15.813 1.00 63.78 103 ILE A CA 1
ATOM 829 C C . ILE A 1 103 ? 0.862 -19.043 -17.290 1.00 63.78 103 ILE A C 1
ATOM 831 O O . ILE A 1 103 ? 0.586 -18.187 -18.134 1.00 63.78 103 ILE A O 1
ATOM 835 N N . PRO A 1 104 ? 1.171 -20.304 -17.638 1.00 57.12 104 PRO A N 1
ATOM 836 C CA . PRO A 1 104 ? 1.026 -20.765 -19.010 1.00 57.12 104 PRO A CA 1
ATOM 837 C C . PRO A 1 104 ? -0.451 -20.683 -19.409 1.00 57.12 104 PRO A C 1
ATOM 839 O O . PRO A 1 104 ? -1.313 -21.278 -18.764 1.00 57.12 104 PRO A O 1
ATOM 842 N N . ILE A 1 105 ? -0.747 -19.930 -20.467 1.00 69.88 105 ILE A N 1
ATOM 843 C CA . ILE A 1 105 ? -2.085 -19.903 -21.056 1.00 69.88 105 ILE A CA 1
ATOM 844 C C . ILE A 1 105 ? -2.250 -21.221 -21.812 1.00 69.88 105 ILE A C 1
ATOM 846 O O . ILE A 1 105 ? -1.568 -21.449 -22.811 1.00 69.88 105 ILE A O 1
ATOM 850 N N . LEU A 1 106 ? -3.124 -22.103 -21.322 1.00 60.00 106 LEU A N 1
ATOM 851 C CA . LEU A 1 106 ? -3.519 -23.289 -22.078 1.00 60.00 106 LEU A CA 1
ATOM 852 C C . LEU A 1 106 ? -4.295 -22.825 -23.315 1.00 60.00 106 LEU A C 1
ATOM 854 O O . LEU A 1 106 ? -5.322 -22.157 -23.192 1.00 60.00 106 LEU A O 1
ATOM 858 N N . ASP A 1 107 ? -3.810 -23.170 -24.506 1.00 62.44 107 ASP A N 1
ATOM 859 C CA . ASP A 1 107 ? -4.532 -22.896 -25.744 1.00 62.44 107 ASP A CA 1
ATOM 860 C C . ASP A 1 107 ? -5.715 -23.867 -25.883 1.00 62.44 107 ASP A C 1
ATOM 862 O O . ASP A 1 107 ? -5.590 -24.985 -26.392 1.00 62.44 107 ASP A O 1
ATOM 866 N N . ILE A 1 108 ? -6.886 -23.421 -25.422 1.00 60.66 108 ILE A N 1
ATOM 867 C CA . ILE A 1 108 ? -8.155 -24.164 -25.481 1.00 60.66 108 ILE A CA 1
ATOM 868 C C . ILE A 1 108 ? -8.599 -24.400 -26.943 1.00 60.66 108 ILE A C 1
ATOM 870 O O . ILE A 1 108 ? -9.478 -25.221 -27.202 1.00 60.66 108 ILE A O 1
ATOM 874 N N . ARG A 1 109 ? -7.973 -23.749 -27.939 1.00 57.66 109 ARG A N 1
ATOM 875 C CA . ARG A 1 109 ? -8.267 -23.990 -29.365 1.00 57.66 109 ARG A CA 1
ATOM 876 C C . ARG A 1 109 ? -7.612 -25.252 -29.917 1.00 57.66 109 ARG A C 1
ATOM 878 O O . ARG A 1 109 ? -7.960 -25.675 -31.018 1.00 57.66 109 ARG A O 1
ATOM 885 N N . SER A 1 110 ? -6.743 -25.913 -29.153 1.00 56.75 110 SER A N 1
ATOM 886 C CA . SER A 1 110 ? -6.263 -27.262 -29.466 1.00 56.75 110 SER A CA 1
ATOM 887 C C . SER A 1 110 ? -7.299 -28.325 -29.068 1.00 56.75 110 SER A C 1
ATOM 889 O O . SER A 1 110 ? -7.041 -29.238 -28.291 1.00 56.75 110 SER A O 1
ATOM 891 N N . GLY A 1 111 ? -8.507 -28.219 -29.629 1.00 48.38 111 GLY A N 1
ATOM 892 C CA . GLY A 1 111 ? -9.567 -29.222 -29.541 1.00 48.38 111 GLY A CA 1
ATOM 893 C C . GLY A 1 111 ? -9.215 -30.519 -30.276 1.00 48.38 111 GLY A C 1
ATOM 894 O O . GLY A 1 111 ? -9.897 -30.906 -31.220 1.00 48.38 111 GLY A O 1
ATOM 895 N N . ARG A 1 112 ? -8.157 -31.213 -29.851 1.00 42.44 112 ARG A N 1
ATOM 896 C CA . ARG A 1 112 ? -8.002 -32.648 -30.083 1.00 42.44 112 ARG A CA 1
ATOM 897 C C . ARG A 1 112 ? -8.315 -33.346 -28.775 1.00 42.44 112 ARG A C 1
ATOM 899 O O . ARG A 1 112 ? -7.441 -33.562 -27.943 1.00 42.44 112 ARG A O 1
ATOM 906 N N . GLY A 1 113 ? -9.585 -33.709 -28.616 1.00 49.91 113 GLY A N 1
ATOM 907 C CA . GLY A 1 113 ? -9.889 -34.862 -27.790 1.00 49.91 113 GLY A CA 1
ATOM 908 C C . GLY A 1 113 ? -9.089 -36.045 -28.321 1.00 49.91 113 GLY A C 1
ATOM 909 O O . GLY A 1 113 ? -8.982 -36.206 -29.533 1.00 49.91 113 GLY A O 1
ATOM 910 N N . LEU A 1 114 ? -8.524 -36.834 -27.420 1.00 42.19 114 LEU A N 1
ATOM 911 C CA . LEU A 1 114 ? -8.268 -38.248 -27.633 1.00 42.19 114 LEU A CA 1
ATOM 912 C C . LEU A 1 114 ? -8.156 -38.888 -26.251 1.00 42.19 114 LEU A C 1
ATOM 914 O O . LEU A 1 114 ? -7.192 -38.687 -25.519 1.00 42.19 114 LEU A O 1
ATOM 918 N N . ASN A 1 115 ? -9.197 -39.652 -25.918 1.00 43.53 115 ASN A N 1
ATOM 919 C CA . ASN A 1 115 ? -9.037 -40.863 -25.132 1.00 43.53 115 ASN A CA 1
ATOM 920 C C . ASN A 1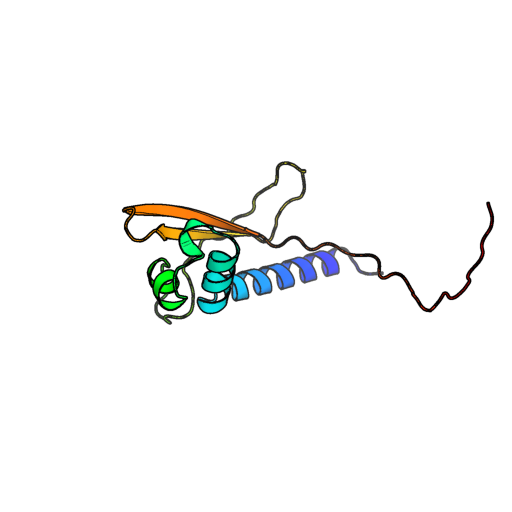 115 ? -7.834 -41.642 -25.666 1.00 43.53 115 ASN A C 1
ATOM 922 O O . ASN A 1 115 ? -7.753 -41.840 -26.876 1.00 43.53 115 ASN A O 1
ATOM 926 N N . THR A 1 116 ? -7.016 -42.160 -24.760 1.00 42.41 116 THR A N 1
ATOM 927 C CA . THR A 1 116 ? -6.551 -43.554 -24.769 1.00 42.41 116 THR A CA 1
ATOM 928 C C . THR A 1 116 ? -5.859 -43.814 -23.437 1.00 42.41 116 THR A C 1
ATOM 930 O O . THR A 1 116 ? -4.858 -43.165 -23.159 1.00 42.41 116 THR A O 1
ATOM 933 N N . THR A 1 117 ? -6.480 -44.711 -22.661 1.00 43.88 117 THR A N 1
ATOM 934 C CA . THR A 1 117 ? -5.912 -45.698 -21.712 1.00 43.88 117 THR A CA 1
ATOM 935 C C . THR A 1 117 ? -4.579 -45.407 -21.043 1.00 43.88 117 THR A C 1
ATOM 937 O O . THR A 1 117 ? -3.562 -45.352 -21.765 1.00 43.88 117 THR A O 1
#

Sequence (117 aa):
MTTDRDIERRRAASDSTFKYFVHKRYVLSRLLKDNLDELKDMSLDEIDKCLDLGEDGDTVIGRETEYITADEQKVILDSVFDIRIPGSGREISVIVGWRARTIPILDIRSGRGLNTT

Foldseek 3Di:
DQDPVNVVVVVVVVQVVLLVQCQFLQNVLVVCCVPPPLNVPPDSVVQLVFFCDDPVSTGTDWDDDWDQDPVRDTQRRWTWTWTQRPPPRDIDIDIDTDDDDDDDDPPPVPPDDDDDD

Radius of gyration: 19.64 Å; chains: 1; bounding box: 34×62×51 Å